Protein AF-A0A5C7V4C2-F1 (afdb_monomer)

Radius of gyration: 22.02 Å; Cα contacts (8 Å, |Δi|>4): 30; chains: 1; bounding box: 40×42×52 Å

Foldseek 3Di:
DDDDDDDDPCDPVLLLCLLVVNDDPVSNVVLVVVCVVDVVSVVVSVVSNVVVVVVCVVCVVVVVDDDDPCRPPVNVVVVVVVVVVVVVPDD

Nearest PDB structures (foldseek):
  3hug-assembly6_P  TM=7.656E-01  e=1.728E+00  Mycobacterium tuberculosis H37Rv
  2q1z-assembly1_B  TM=6.135E-01  e=2.499E+00  Cereibacter sphaeroides 2.4.1
  6f38-assembly1_f  TM=5.025E-01  e=9.089E+00  Homo sapiens

Mean predicted aligned error: 7.92 Å

Secondary structure (DSSP, 8-state):
-PPP---PPPPHHHHHHHHTT-S-HHHHHHHHHHHHH-HHHHHHHHHHHHHHHHHHHHHHHHHTSPPPGGGSHHHHHHHHHHHHHHHHT--

pLDDT: mean 89.57, std 13.89, range [36.62, 98.19]

Solvent-accessible surface area (backbone atoms only — not comparable to full-atom values): 5539 Å² total; per-residue (Å²): 132,86,75,84,82,71,92,66,78,90,46,72,66,54,48,53,31,53,72,66,67,70,49,56,77,67,61,44,50,53,51,49,60,47,34,78,74,30,68,68,54,39,52,50,44,52,51,54,47,51,53,53,50,51,52,51,62,74,45,42,69,67,72,72,50,79,80,54,70,78,72,35,66,69,49,44,48,55,50,55,52,50,56,51,51,56,60,72,68,59,131

Structure (mmCIF, N/CA/C/O backbone):
data_AF-A0A5C7V4C2-F1
#
_entry.id   AF-A0A5C7V4C2-F1
#
loop_
_atom_site.group_PDB
_atom_site.id
_atom_site.type_symbol
_atom_site.label_atom_id
_atom_site.label_alt_id
_atom_site.label_comp_id
_atom_site.label_asym_id
_atom_site.label_entity_id
_atom_site.label_seq_id
_atom_site.pdbx_PDB_ins_code
_atom_site.Cartn_x
_atom_site.Cartn_y
_atom_site.Cartn_z
_atom_site.occupancy
_atom_site.B_iso_or_equiv
_atom_site.auth_seq_id
_atom_site.auth_comp_id
_atom_site.auth_asym_id
_atom_site.auth_atom_id
_atom_site.pdbx_PDB_model_num
ATOM 1 N N . MET A 1 1 ? -5.670 19.317 -3.944 1.00 36.62 1 MET A N 1
ATOM 2 C CA . MET A 1 1 ? -4.833 19.834 -5.045 1.00 36.62 1 MET A CA 1
ATOM 3 C C . MET A 1 1 ? -3.519 19.077 -4.993 1.00 36.62 1 MET A C 1
ATOM 5 O O . MET A 1 1 ? -2.717 19.354 -4.110 1.00 36.62 1 MET A O 1
ATOM 9 N N . SER A 1 2 ? -3.368 18.037 -5.818 1.00 47.56 2 SER A N 1
ATOM 10 C CA . SER A 1 2 ? -2.114 17.280 -5.907 1.00 47.56 2 SER A CA 1
ATOM 11 C C . SER A 1 2 ? -1.027 18.209 -6.434 1.00 47.56 2 SER A C 1
ATOM 13 O O . SER A 1 2 ? -1.254 18.944 -7.396 1.00 47.56 2 SER A O 1
ATOM 15 N N . LYS A 1 3 ? 0.107 18.253 -5.735 1.00 49.53 3 LYS A N 1
ATOM 16 C CA . LYS A 1 3 ? 1.263 19.059 -6.133 1.00 49.53 3 LYS A CA 1
ATOM 17 C C . LYS A 1 3 ? 1.789 18.532 -7.479 1.00 49.53 3 LYS A C 1
ATOM 19 O O . LYS A 1 3 ? 1.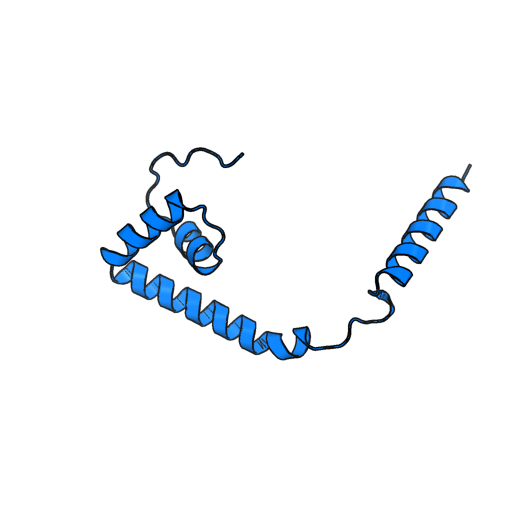807 17.315 -7.644 1.00 49.53 3 LYS A O 1
ATOM 24 N N . PRO A 1 4 ? 2.213 19.401 -8.413 1.00 45.53 4 PRO A N 1
ATOM 25 C CA . PRO A 1 4 ? 2.829 18.954 -9.657 1.00 45.53 4 PRO A CA 1
ATOM 26 C C . PRO A 1 4 ? 4.101 18.158 -9.335 1.00 45.53 4 PRO A C 1
ATOM 28 O O . PRO A 1 4 ? 4.986 18.666 -8.643 1.00 45.53 4 PRO A O 1
ATOM 31 N N . HIS A 1 5 ? 4.172 16.910 -9.800 1.00 52.41 5 HIS A N 1
ATOM 32 C CA . HIS A 1 5 ? 5.383 16.101 -9.733 1.00 52.41 5 HIS A CA 1
ATOM 33 C C . HIS A 1 5 ? 6.303 16.524 -10.890 1.00 52.41 5 HIS A C 1
ATOM 35 O O . HIS A 1 5 ? 6.147 16.090 -12.025 1.00 52.41 5 HIS A O 1
ATOM 41 N N . MET A 1 6 ? 7.222 17.453 -10.615 1.00 55.12 6 MET A N 1
ATOM 42 C CA . MET A 1 6 ? 8.412 17.669 -11.454 1.00 55.12 6 MET A CA 1
ATOM 43 C C . MET A 1 6 ? 9.253 16.371 -11.420 1.00 55.12 6 MET A C 1
ATOM 45 O O . MET A 1 6 ? 9.132 15.653 -10.430 1.00 55.12 6 MET A O 1
ATOM 49 N N . PRO A 1 7 ? 10.046 16.022 -12.454 1.00 61.06 7 PRO A N 1
ATOM 50 C CA . PRO A 1 7 ? 10.488 14.651 -12.713 1.00 61.06 7 PRO A CA 1
ATOM 51 C C . PRO A 1 7 ? 11.638 14.247 -11.786 1.00 61.06 7 PRO A C 1
ATOM 53 O O . PRO A 1 7 ? 12.787 14.109 -12.210 1.00 61.06 7 PRO A O 1
ATOM 56 N N . ASP A 1 8 ? 11.334 14.073 -10.508 1.00 74.62 8 ASP A N 1
ATOM 57 C CA . ASP A 1 8 ? 12.258 13.466 -9.573 1.00 74.62 8 ASP A CA 1
ATOM 58 C C . ASP A 1 8 ? 12.323 11.959 -9.875 1.00 74.62 8 ASP A C 1
ATOM 60 O O . ASP A 1 8 ? 11.297 11.334 -10.194 1.00 74.62 8 ASP A O 1
ATOM 64 N N . PRO A 1 9 ? 13.520 11.351 -9.797 1.00 87.25 9 PRO A N 1
ATOM 65 C CA . PRO A 1 9 ? 13.687 9.916 -9.984 1.00 87.25 9 PRO A CA 1
ATOM 66 C C . PRO A 1 9 ? 12.680 9.111 -9.157 1.00 87.25 9 PRO A C 1
ATOM 68 O O . PRO A 1 9 ? 12.331 9.503 -8.041 1.00 87.25 9 PRO A O 1
ATOM 71 N N . ILE A 1 10 ? 12.232 7.967 -9.686 1.00 93.50 10 ILE A N 1
ATOM 72 C CA . ILE A 1 10 ? 11.371 7.057 -8.923 1.00 93.50 10 ILE A CA 1
ATOM 73 C C . ILE A 1 10 ? 12.090 6.665 -7.631 1.00 93.50 10 ILE A C 1
ATOM 75 O O . ILE A 1 10 ? 13.191 6.114 -7.663 1.00 93.50 10 ILE A O 1
ATOM 79 N N . SER A 1 11 ? 11.456 6.964 -6.503 1.00 93.31 11 SER A N 1
ATOM 80 C CA . SER A 1 11 ? 11.993 6.727 -5.168 1.00 93.31 11 SER A CA 1
ATOM 81 C C . SER A 1 11 ? 11.421 5.452 -4.545 1.00 93.31 11 SER A C 1
ATOM 83 O O . SER A 1 11 ? 10.430 4.889 -5.011 1.00 93.31 11 SER A O 1
ATOM 85 N N . GLU A 1 12 ? 12.005 5.010 -3.432 1.00 92.88 12 GLU A N 1
ATOM 86 C CA . GLU A 1 12 ? 11.449 3.916 -2.626 1.00 92.88 12 GLU A CA 1
ATOM 87 C C . GLU A 1 12 ? 10.037 4.242 -2.108 1.00 92.88 12 GLU A C 1
ATOM 89 O O . GLU A 1 12 ? 9.155 3.381 -2.115 1.00 92.88 12 GLU A O 1
ATOM 94 N N . GLN A 1 13 ? 9.780 5.507 -1.754 1.00 95.19 13 GLN A N 1
ATOM 95 C CA . GLN A 1 13 ? 8.455 5.972 -1.339 1.00 95.19 13 GLN A CA 1
ATOM 96 C C . GLN A 1 13 ? 7.408 5.767 -2.444 1.00 95.19 13 GLN A C 1
ATOM 98 O O . GLN A 1 13 ? 6.273 5.391 -2.148 1.00 95.19 13 GLN A O 1
ATOM 103 N N . ASP A 1 14 ? 7.779 5.973 -3.710 1.00 96.19 14 ASP A N 1
ATOM 104 C CA . ASP A 1 14 ? 6.877 5.751 -4.841 1.00 96.19 14 ASP A CA 1
ATOM 105 C C . ASP A 1 14 ? 6.523 4.267 -5.006 1.00 96.19 14 ASP A C 1
ATOM 107 O O . ASP A 1 14 ? 5.378 3.946 -5.317 1.00 96.19 14 ASP A O 1
ATOM 111 N N . LEU A 1 15 ? 7.464 3.350 -4.746 1.00 96.81 15 LEU A N 1
ATOM 112 C CA . LEU A 1 15 ? 7.200 1.905 -4.792 1.00 96.81 15 LEU A CA 1
ATOM 113 C C . LEU A 1 15 ? 6.214 1.479 -3.695 1.00 96.81 15 LEU A C 1
ATOM 115 O O . LEU A 1 15 ? 5.271 0.734 -3.970 1.00 96.81 15 LEU A O 1
ATOM 119 N N . HIS A 1 16 ? 6.382 1.993 -2.473 1.00 97.50 16 HIS A N 1
ATOM 120 C CA . HIS A 1 16 ? 5.420 1.775 -1.389 1.00 97.50 16 HIS A CA 1
ATOM 121 C C . HIS A 1 16 ? 4.043 2.347 -1.736 1.00 97.50 16 HIS A C 1
ATOM 123 O O . HIS A 1 16 ? 3.045 1.631 -1.675 1.00 97.50 16 HIS A O 1
ATOM 129 N N . ALA A 1 17 ? 3.983 3.604 -2.185 1.00 96.81 17 ALA A N 1
ATOM 130 C CA . ALA A 1 17 ? 2.732 4.250 -2.569 1.00 96.81 17 ALA A CA 1
ATOM 131 C C . ALA A 1 17 ? 2.035 3.534 -3.741 1.00 96.81 17 ALA A C 1
ATOM 133 O O . ALA A 1 17 ? 0.803 3.495 -3.796 1.00 96.81 17 ALA A O 1
ATOM 134 N N . PHE A 1 18 ? 2.799 2.937 -4.661 1.00 97.12 18 PHE A N 1
ATOM 135 C CA . PHE A 1 18 ? 2.267 2.110 -5.739 1.00 97.12 18 PHE A CA 1
ATOM 136 C C . PHE A 1 18 ? 1.582 0.851 -5.196 1.00 97.12 18 PHE A C 1
ATOM 138 O O . PHE A 1 18 ? 0.420 0.601 -5.525 1.00 97.12 18 PHE A O 1
ATOM 145 N N . VAL A 1 19 ? 2.261 0.094 -4.325 1.00 97.31 19 VAL A N 1
ATOM 146 C CA . VAL A 1 19 ? 1.689 -1.089 -3.651 1.00 97.31 19 VAL A CA 1
ATOM 147 C C . VAL A 1 19 ? 0.469 -0.709 -2.806 1.00 97.31 19 VAL A C 1
ATOM 149 O O . VAL A 1 19 ? -0.513 -1.457 -2.743 1.00 97.31 19 VAL A O 1
ATOM 152 N N . ASP A 1 20 ? 0.496 0.484 -2.212 1.00 95.75 20 ASP A N 1
ATOM 153 C CA . ASP A 1 20 ? -0.582 1.005 -1.384 1.00 95.75 20 ASP A CA 1
ATOM 154 C C . ASP A 1 20 ? -1.757 1.617 -2.145 1.00 95.75 20 ASP A C 1
ATOM 156 O O . ASP A 1 20 ? -2.771 1.940 -1.527 1.00 95.75 20 ASP A O 1
ATOM 160 N N . GLN A 1 21 ? -1.675 1.688 -3.478 1.00 95.44 21 GLN A N 1
ATOM 161 C CA . GLN A 1 21 ? -2.666 2.337 -4.346 1.00 95.44 21 GLN A CA 1
ATOM 162 C C . GLN A 1 21 ? -2.878 3.826 -4.011 1.00 95.44 21 GLN A C 1
ATOM 164 O O . GLN A 1 21 ? -3.935 4.391 -4.285 1.00 95.44 21 GLN A O 1
ATOM 169 N N . ALA A 1 22 ? -1.853 4.468 -3.451 1.00 96.38 22 ALA A N 1
ATOM 170 C CA . ALA A 1 22 ? -1.870 5.853 -2.990 1.00 96.38 22 ALA A CA 1
ATOM 171 C C . ALA A 1 22 ? -1.328 6.856 -4.028 1.00 96.38 22 ALA A C 1
ATOM 173 O O . ALA A 1 22 ? -1.273 8.054 -3.761 1.00 96.38 22 ALA A O 1
ATOM 174 N N . LEU A 1 23 ? -0.929 6.380 -5.211 1.00 96.00 23 LEU A N 1
ATOM 175 C CA . LEU A 1 23 ? -0.498 7.228 -6.324 1.00 96.00 23 LEU A CA 1
ATOM 176 C C . LEU A 1 23 ? -1.681 7.681 -7.179 1.00 96.00 23 LEU A C 1
ATOM 178 O O . 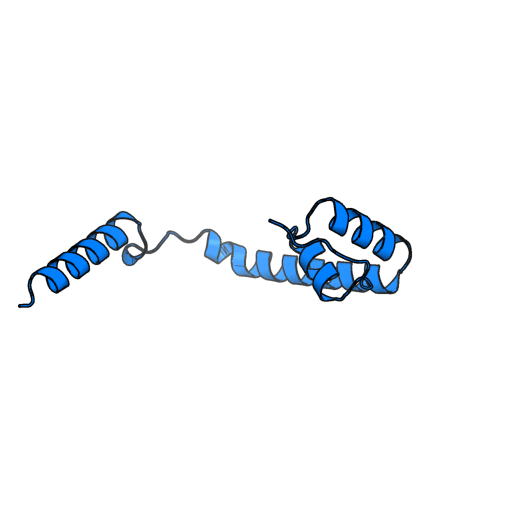LEU A 1 23 ? -2.600 6.897 -7.453 1.00 96.00 23 LEU A O 1
ATOM 182 N N . ASP A 1 24 ? -1.604 8.912 -7.682 1.00 95.50 24 ASP A N 1
ATOM 183 C CA . ASP A 1 24 ? -2.455 9.357 -8.782 1.00 95.50 24 ASP A CA 1
ATOM 184 C C . ASP A 1 24 ? -2.155 8.585 -10.082 1.00 95.50 24 ASP A C 1
ATOM 186 O O . ASP A 1 24 ? -1.231 7.772 -10.174 1.00 95.50 24 ASP A O 1
ATOM 190 N N . ALA A 1 25 ? -3.004 8.781 -11.090 1.00 95.19 25 ALA A N 1
ATOM 191 C CA . ALA A 1 25 ? -2.932 8.010 -12.326 1.00 95.19 25 ALA A CA 1
ATOM 192 C C . ALA A 1 25 ? -1.664 8.292 -13.148 1.00 95.19 25 ALA A C 1
ATOM 194 O O . ALA A 1 25 ? -1.196 7.390 -13.843 1.00 95.19 25 ALA A O 1
ATOM 195 N N . GLU A 1 26 ? -1.130 9.512 -13.091 1.00 94.12 26 GLU A N 1
ATOM 196 C CA . GLU A 1 26 ? 0.063 9.912 -13.839 1.00 94.12 26 GLU A CA 1
ATOM 197 C C . GLU A 1 26 ? 1.303 9.276 -13.214 1.00 94.12 26 GLU A C 1
ATOM 199 O O . GLU A 1 26 ? 1.972 8.468 -13.863 1.00 94.12 26 GLU A O 1
ATOM 204 N N . ARG A 1 27 ? 1.516 9.493 -11.911 1.00 94.06 27 ARG A N 1
ATOM 205 C CA . ARG A 1 27 ? 2.664 8.941 -11.187 1.00 94.06 27 ARG A CA 1
ATOM 206 C C . ARG A 1 27 ? 2.668 7.416 -11.191 1.00 94.06 27 ARG A C 1
ATOM 208 O O . ARG A 1 27 ? 3.716 6.789 -11.316 1.00 94.06 27 ARG A O 1
ATOM 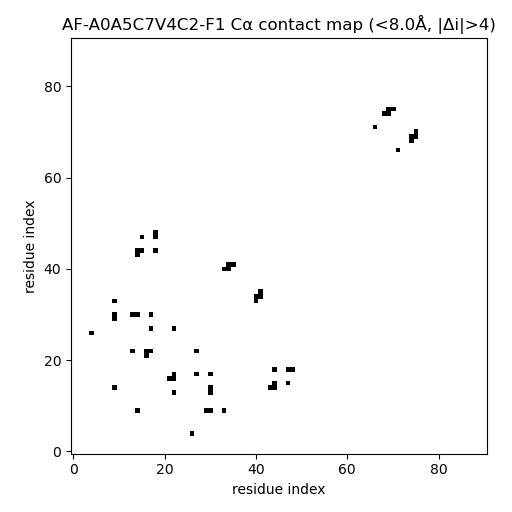215 N N . ARG A 1 28 ? 1.492 6.785 -11.131 1.00 96.88 28 ARG A N 1
ATOM 216 C CA . ARG A 1 28 ? 1.373 5.323 -11.244 1.00 96.88 28 ARG A CA 1
ATOM 217 C C . ARG A 1 28 ? 1.894 4.792 -12.581 1.00 96.88 28 ARG A C 1
ATOM 219 O O . ARG A 1 28 ? 2.520 3.735 -12.596 1.00 96.88 28 ARG A O 1
ATOM 226 N N . ARG A 1 29 ? 1.646 5.494 -13.695 1.00 96.19 29 ARG A N 1
ATOM 227 C CA . ARG A 1 29 ? 2.160 5.093 -15.019 1.00 96.19 29 ARG A CA 1
ATOM 228 C C . ARG A 1 29 ? 3.676 5.226 -15.089 1.00 96.19 29 ARG A C 1
ATOM 230 O O . ARG A 1 29 ? 4.323 4.350 -15.654 1.00 96.19 29 ARG A O 1
ATOM 237 N N . GLU A 1 30 ? 4.231 6.279 -14.500 1.00 95.50 30 GLU A N 1
ATOM 238 C CA . GLU A 1 30 ? 5.682 6.480 -14.429 1.00 95.50 30 GLU A CA 1
ATOM 239 C C . GLU A 1 30 ? 6.365 5.369 -13.629 1.00 95.50 30 GLU A C 1
ATOM 241 O O . GLU A 1 30 ? 7.327 4.769 -14.107 1.00 95.50 30 GLU A O 1
ATOM 246 N N . VAL A 1 31 ? 5.826 5.037 -12.450 1.00 96.62 31 VAL A N 1
ATOM 247 C CA . VAL A 1 31 ? 6.339 3.938 -11.621 1.00 96.62 31 VAL A CA 1
ATOM 248 C C . VAL A 1 31 ? 6.235 2.603 -12.353 1.00 96.62 31 VAL A C 1
ATOM 250 O O . VAL A 1 31 ? 7.199 1.843 -12.345 1.00 96.62 31 VAL A O 1
ATOM 253 N N . GLN A 1 32 ? 5.119 2.328 -13.036 1.00 96.88 32 GLN A N 1
ATOM 254 C CA . GLN A 1 32 ? 4.980 1.107 -13.835 1.00 96.88 32 GLN A CA 1
ATOM 255 C C . GLN A 1 32 ? 6.053 1.032 -14.931 1.00 96.88 32 GLN A C 1
ATOM 257 O O . GLN A 1 32 ? 6.782 0.048 -15.009 1.00 96.88 32 GLN A O 1
ATOM 262 N N . ALA A 1 33 ? 6.211 2.097 -15.723 1.00 96.25 33 ALA A N 1
ATOM 263 C CA . ALA A 1 33 ? 7.205 2.144 -16.794 1.00 96.25 33 ALA A CA 1
ATOM 264 C C . ALA A 1 33 ? 8.647 2.019 -16.271 1.00 96.25 33 ALA A C 1
ATOM 266 O O . ALA A 1 33 ? 9.514 1.464 -16.951 1.00 96.25 33 ALA A O 1
ATOM 267 N N . TYR A 1 34 ? 8.914 2.536 -15.070 1.00 95.50 34 TYR A N 1
ATOM 268 C CA . TYR A 1 34 ? 10.189 2.361 -14.388 1.00 95.50 34 TYR A CA 1
ATOM 269 C C . TYR A 1 34 ? 10.405 0.905 -13.973 1.00 95.50 34 TYR A C 1
ATOM 271 O O . TYR A 1 34 ? 11.422 0.323 -14.342 1.00 95.50 34 TYR A O 1
ATOM 279 N N . VAL A 1 35 ? 9.446 0.293 -13.278 1.00 97.06 35 VAL A N 1
ATOM 280 C CA . VAL A 1 35 ? 9.533 -1.100 -12.815 1.00 97.06 35 VAL A CA 1
ATOM 281 C C . VAL A 1 35 ? 9.707 -2.074 -13.986 1.00 97.06 35 VAL A C 1
ATOM 283 O O . VAL A 1 35 ? 10.544 -2.971 -13.904 1.00 97.06 35 VAL A O 1
ATOM 286 N N . ASP A 1 36 ? 9.021 -1.844 -15.108 1.00 96.94 36 ASP A N 1
ATOM 287 C CA . ASP A 1 36 ? 9.130 -2.672 -16.319 1.00 96.94 36 ASP A CA 1
ATOM 288 C C . ASP A 1 36 ? 10.552 -2.691 -16.910 1.00 96.94 36 ASP A C 1
ATOM 290 O O . ASP A 1 36 ? 10.948 -3.648 -17.576 1.00 96.94 36 ASP A O 1
ATOM 294 N N . ARG A 1 37 ? 11.335 -1.631 -16.675 1.00 96.38 37 ARG A N 1
ATOM 295 C CA . ARG A 1 37 ? 12.706 -1.472 -17.192 1.00 96.38 37 ARG A CA 1
ATOM 296 C C . ARG A 1 37 ? 13.786 -1.780 -16.153 1.00 96.38 37 ARG A C 1
ATOM 298 O O . ARG A 1 37 ? 14.959 -1.829 -16.514 1.00 96.38 37 ARG A O 1
ATOM 305 N N . HIS A 1 38 ? 13.413 -1.982 -14.889 1.00 96.38 38 HIS A N 1
ATOM 306 C CA . HIS A 1 38 ? 14.345 -2.141 -13.771 1.00 96.38 38 HIS A CA 1
ATOM 307 C C . HIS A 1 38 ? 13.999 -3.404 -12.965 1.00 96.38 38 HIS A C 1
ATOM 309 O O . HIS A 1 38 ? 13.219 -3.337 -12.013 1.00 96.38 38 HIS A O 1
ATOM 315 N N . PRO A 1 39 ? 14.606 -4.564 -13.293 1.00 96.69 39 PRO A N 1
ATOM 316 C CA . PRO A 1 39 ? 14.318 -5.837 -12.625 1.00 96.69 39 PRO A CA 1
ATOM 317 C C . PRO A 1 39 ? 14.536 -5.809 -11.108 1.00 96.69 39 PRO A C 1
ATOM 319 O O . PRO A 1 39 ? 13.825 -6.467 -10.354 1.00 96.69 39 PRO A O 1
ATOM 322 N N . GLU A 1 40 ? 15.507 -5.026 -10.647 1.00 96.31 40 GLU A N 1
ATOM 323 C CA . GLU A 1 40 ? 15.783 -4.844 -9.223 1.00 96.31 40 GLU A CA 1
ATOM 324 C C . GLU A 1 40 ? 14.663 -4.062 -8.512 1.00 96.31 40 GLU A C 1
ATOM 326 O O . GLU A 1 40 ? 14.237 -4.448 -7.420 1.00 96.31 40 GLU A O 1
ATOM 331 N N . ALA A 1 41 ? 14.083 -3.051 -9.165 1.00 96.00 41 ALA A N 1
ATOM 332 C CA . ALA A 1 41 ? 12.913 -2.350 -8.652 1.00 96.00 41 ALA A CA 1
ATOM 333 C C . ALA A 1 41 ? 11.671 -3.253 -8.658 1.00 96.00 41 ALA A C 1
ATOM 335 O O . ALA A 1 41 ? 10.888 -3.216 -7.710 1.00 96.00 41 ALA A O 1
ATOM 336 N N . ALA A 1 42 ? 11.515 -4.108 -9.674 1.00 97.31 42 ALA A N 1
ATOM 337 C CA . ALA A 1 42 ? 10.456 -5.116 -9.715 1.00 97.31 42 ALA A CA 1
ATOM 338 C C . ALA A 1 42 ? 10.575 -6.127 -8.562 1.00 97.31 42 ALA A C 1
ATOM 340 O O . ALA A 1 42 ? 9.576 -6.447 -7.915 1.00 97.31 42 ALA A O 1
ATOM 341 N N . ALA A 1 43 ? 11.795 -6.579 -8.254 1.00 97.38 43 ALA A N 1
ATOM 342 C CA . ALA A 1 43 ? 12.054 -7.458 -7.117 1.00 97.38 43 ALA A CA 1
ATOM 343 C C . ALA A 1 43 ? 11.691 -6.783 -5.784 1.00 97.38 43 ALA A C 1
ATOM 345 O O . ALA A 1 43 ? 10.997 -7.388 -4.964 1.00 97.38 43 ALA A O 1
ATOM 346 N N . ARG A 1 44 ? 12.073 -5.511 -5.595 1.00 96.38 44 ARG A N 1
ATOM 347 C CA . ARG A 1 44 ? 11.647 -4.727 -4.425 1.00 96.38 44 ARG A CA 1
ATOM 348 C C . ARG A 1 44 ? 10.130 -4.599 -4.336 1.00 96.38 44 ARG A C 1
ATOM 350 O O . ARG A 1 44 ? 9.560 -4.835 -3.274 1.00 96.38 44 ARG A O 1
ATOM 357 N N . LEU A 1 45 ? 9.463 -4.269 -5.441 1.00 97.50 45 LEU A N 1
ATOM 358 C CA . LEU A 1 45 ? 8.007 -4.132 -5.476 1.00 97.50 45 LEU A CA 1
ATOM 359 C C . LEU A 1 45 ? 7.313 -5.433 -5.043 1.00 97.50 45 LEU A C 1
ATOM 361 O O . LEU A 1 45 ? 6.383 -5.403 -4.238 1.00 97.50 45 LEU A O 1
ATOM 365 N N . ALA A 1 46 ? 7.804 -6.580 -5.522 1.00 97.62 46 ALA A N 1
ATOM 366 C CA . ALA A 1 46 ? 7.299 -7.894 -5.134 1.00 97.62 46 ALA A CA 1
ATOM 367 C C . ALA A 1 46 ? 7.513 -8.187 -3.637 1.00 97.62 46 ALA A C 1
ATOM 369 O O . ALA A 1 46 ? 6.613 -8.717 -2.979 1.00 97.62 46 ALA A O 1
ATOM 370 N N . GLN A 1 47 ? 8.667 -7.809 -3.075 1.00 98.00 47 GLN A N 1
ATOM 371 C CA . GLN A 1 47 ? 8.938 -7.941 -1.638 1.00 98.00 47 GLN A CA 1
ATOM 372 C C . GLN A 1 47 ? 7.973 -7.095 -0.798 1.00 98.00 47 GLN A C 1
ATOM 374 O O . GLN A 1 47 ? 7.368 -7.618 0.139 1.00 98.00 47 GLN A O 1
ATOM 379 N N . ILE A 1 48 ? 7.770 -5.826 -1.162 1.00 97.56 48 ILE A N 1
ATOM 380 C CA . ILE A 1 48 ? 6.845 -4.918 -0.466 1.00 97.56 48 ILE A CA 1
ATOM 381 C C . ILE A 1 48 ? 5.405 -5.450 -0.551 1.00 97.56 48 ILE A C 1
ATOM 383 O O . ILE A 1 48 ? 4.693 -5.498 0.454 1.00 97.56 48 ILE A O 1
ATOM 387 N N . ALA A 1 49 ? 4.975 -5.918 -1.728 1.00 97.69 49 ALA A N 1
ATOM 388 C CA . ALA A 1 49 ? 3.650 -6.510 -1.913 1.00 97.69 49 ALA A CA 1
ATOM 389 C C . ALA A 1 49 ? 3.445 -7.767 -1.048 1.00 97.69 49 ALA A C 1
ATOM 391 O O . ALA A 1 49 ? 2.389 -7.927 -0.431 1.00 97.69 49 ALA A O 1
ATOM 392 N N . SER A 1 50 ? 4.464 -8.627 -0.949 1.00 98.19 50 SER A N 1
ATOM 393 C CA . SER A 1 50 ? 4.445 -9.811 -0.083 1.00 98.19 50 SER A CA 1
ATOM 394 C C . SER A 1 50 ? 4.317 -9.436 1.397 1.00 98.19 50 SER A C 1
ATOM 396 O O . SER A 1 50 ? 3.459 -9.971 2.101 1.00 98.19 50 SER A O 1
ATOM 398 N N . GLN A 1 51 ? 5.092 -8.452 1.865 1.00 97.38 51 GLN A N 1
ATOM 399 C CA . GLN A 1 51 ? 5.008 -7.950 3.241 1.00 97.38 51 GLN A CA 1
ATOM 400 C C . GLN A 1 51 ? 3.623 -7.373 3.556 1.00 97.38 51 GLN A C 1
ATOM 402 O O . GLN A 1 51 ? 3.031 -7.710 4.584 1.00 97.38 51 GLN A O 1
ATOM 407 N N . ARG A 1 52 ? 3.058 -6.565 2.647 1.00 96.31 52 ARG A N 1
ATOM 408 C CA . ARG A 1 52 ? 1.685 -6.051 2.770 1.00 96.31 52 ARG A CA 1
ATOM 409 C C . ARG A 1 52 ? 0.678 -7.192 2.896 1.00 96.31 52 ARG A C 1
ATOM 411 O O .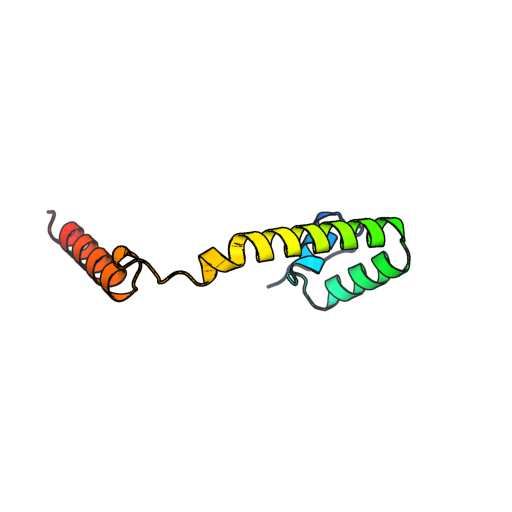 ARG A 1 52 ? -0.189 -7.141 3.767 1.00 96.31 52 ARG A O 1
ATOM 418 N N . GLN A 1 53 ? 0.783 -8.223 2.059 1.00 97.38 53 GLN A N 1
ATOM 419 C CA . GLN A 1 53 ? -0.131 -9.364 2.113 1.00 97.38 53 GLN A CA 1
ATOM 420 C C . GLN A 1 53 ? 0.019 -10.164 3.414 1.00 97.38 53 GLN A C 1
ATOM 422 O O . GLN A 1 53 ? -0.991 -10.562 3.999 1.00 97.38 53 GLN A O 1
ATOM 427 N N . ALA A 1 54 ? 1.247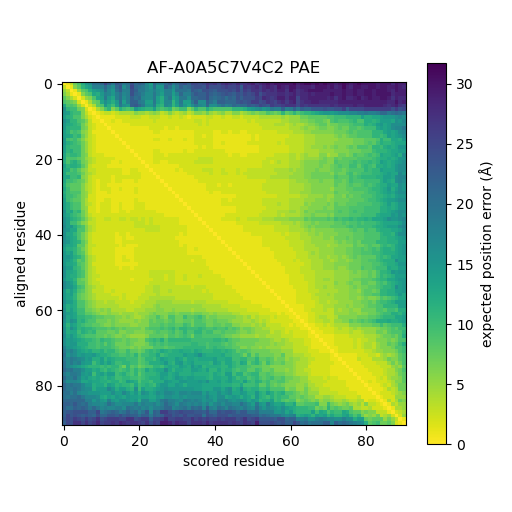 -10.367 3.895 1.00 97.62 54 ALA A N 1
ATOM 428 C CA . ALA A 1 54 ? 1.511 -11.044 5.161 1.00 97.62 54 ALA A CA 1
ATOM 429 C C . ALA A 1 54 ? 0.865 -10.300 6.340 1.00 97.62 54 ALA A C 1
ATOM 431 O O . ALA A 1 54 ? 0.145 -10.911 7.128 1.00 97.62 54 ALA A O 1
ATOM 432 N N . LEU A 1 55 ? 1.030 -8.974 6.406 1.00 95.94 55 LEU A N 1
ATOM 433 C CA . LEU A 1 55 ? 0.403 -8.137 7.433 1.00 95.94 55 LEU A CA 1
ATOM 434 C C . LEU A 1 55 ? -1.126 -8.180 7.357 1.00 95.94 55 LEU A C 1
ATOM 436 O O . LEU A 1 55 ? -1.782 -8.376 8.379 1.00 95.94 55 LEU A O 1
ATOM 440 N N . ARG A 1 56 ? -1.707 -8.051 6.154 1.00 94.69 56 ARG A N 1
ATOM 441 C CA . ARG A 1 56 ? -3.167 -8.150 5.984 1.00 94.69 56 ARG A CA 1
ATOM 442 C C . ARG A 1 56 ? -3.698 -9.503 6.432 1.00 94.69 56 ARG A C 1
ATOM 444 O O . ARG A 1 56 ? -4.735 -9.548 7.074 1.00 94.69 56 ARG A O 1
ATOM 451 N N . SER A 1 57 ? -2.990 -10.583 6.115 1.00 96.75 57 SER A N 1
ATOM 452 C CA . SER A 1 57 ? -3.412 -11.937 6.483 1.00 96.75 57 SER A CA 1
ATOM 453 C C . SER A 1 57 ? -3.320 -12.159 7.994 1.00 96.75 57 SER A C 1
ATOM 455 O O . SER A 1 57 ? -4.246 -12.699 8.587 1.00 96.75 57 SER A O 1
ATOM 457 N N . ALA A 1 58 ? -2.241 -11.692 8.631 1.00 97.06 58 ALA A N 1
ATOM 458 C CA . ALA A 1 58 ? -2.051 -11.808 10.076 1.00 97.06 58 ALA A CA 1
ATOM 459 C C . ALA A 1 58 ? -3.090 -11.011 10.884 1.00 97.06 58 ALA A C 1
ATOM 461 O O . ALA A 1 58 ? -3.479 -11.436 11.968 1.00 97.06 58 ALA A O 1
ATOM 462 N N . LEU A 1 59 ? -3.542 -9.866 10.360 1.00 96.31 59 LEU A N 1
ATOM 463 C CA . LEU A 1 59 ? -4.502 -8.983 11.030 1.00 96.31 59 LEU A CA 1
ATOM 464 C C . LEU A 1 59 ? -5.957 -9.190 10.583 1.00 96.31 59 LEU A C 1
ATOM 466 O O . LEU A 1 59 ? -6.853 -8.610 11.193 1.00 96.31 59 LEU A O 1
ATOM 470 N N . ALA A 1 60 ? -6.215 -10.007 9.556 1.00 96.00 60 ALA A N 1
ATOM 471 C CA . ALA A 1 60 ? -7.568 -10.275 9.066 1.00 96.00 60 ALA A CA 1
ATOM 472 C C . ALA A 1 60 ? -8.524 -10.782 10.165 1.00 96.00 60 ALA A C 1
ATOM 474 O O . ALA A 1 60 ? -9.611 -10.220 10.264 1.00 96.00 60 ALA A O 1
ATOM 475 N N .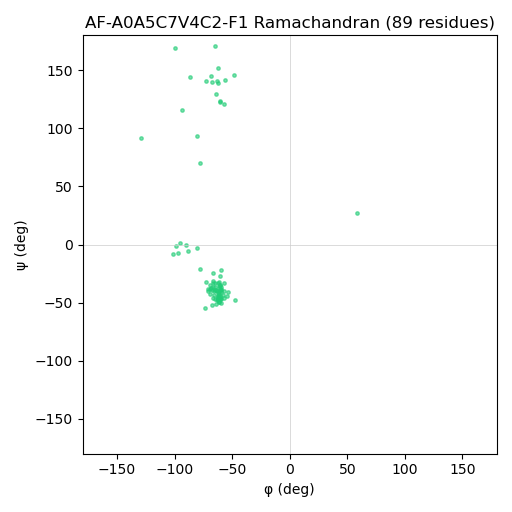 PRO A 1 61 ? -8.135 -11.720 11.057 1.00 95.31 61 PRO A N 1
ATOM 476 C CA . PRO A 1 61 ? -9.034 -12.184 12.116 1.00 95.31 61 PRO A CA 1
ATOM 477 C C . PRO A 1 61 ? -9.486 -11.069 13.065 1.00 95.31 61 PRO A C 1
ATOM 479 O O . PRO A 1 61 ? -10.627 -11.072 13.506 1.00 95.31 61 PRO A O 1
ATOM 482 N N . ILE A 1 62 ? -8.612 -10.093 13.340 1.00 93.44 62 ILE A N 1
ATOM 483 C CA . ILE A 1 62 ? -8.926 -8.945 14.205 1.00 93.44 62 ILE A CA 1
ATOM 484 C C . ILE A 1 62 ? -9.934 -8.017 13.518 1.00 93.44 62 ILE A C 1
ATOM 486 O O . ILE A 1 62 ? -10.784 -7.425 14.176 1.00 93.44 62 ILE A O 1
ATOM 490 N N . ALA A 1 63 ? -9.859 -7.879 12.191 1.00 90.50 63 ALA A N 1
ATOM 491 C CA . ALA A 1 63 ? -10.806 -7.065 11.431 1.00 90.50 63 ALA A CA 1
ATOM 492 C C . ALA A 1 63 ? -12.234 -7.642 11.447 1.00 90.50 63 ALA A C 1
ATOM 494 O O . ALA A 1 63 ? -13.188 -6.878 11.300 1.00 90.50 63 ALA A O 1
ATOM 495 N N . ASP A 1 64 ? -12.369 -8.954 11.653 1.00 91.94 64 ASP A N 1
ATOM 496 C CA . ASP A 1 64 ? -13.653 -9.658 11.740 1.00 91.94 64 ASP A CA 1
ATOM 497 C C . ASP A 1 64 ? -14.234 -9.684 13.170 1.00 91.94 64 ASP A C 1
ATOM 499 O O . ASP A 1 64 ? -15.366 -10.132 13.377 1.00 91.94 64 ASP A O 1
ATOM 503 N N . GLU A 1 65 ? -13.497 -9.197 14.175 1.00 94.06 65 GLU A N 1
ATOM 504 C CA . GLU A 1 65 ? -13.995 -9.105 15.548 1.00 94.06 65 GLU A CA 1
ATOM 505 C C . GLU A 1 65 ? -15.122 -8.061 15.679 1.00 94.06 65 GLU A C 1
ATOM 507 O O . GLU A 1 65 ? -15.096 -7.001 15.042 1.00 94.06 65 GLU A O 1
ATOM 512 N N . PRO A 1 66 ? -16.127 -8.305 16.542 1.00 93.44 66 PRO A N 1
ATOM 513 C CA . PRO A 1 66 ? -17.178 -7.328 16.784 1.00 93.44 66 PRO A CA 1
ATOM 514 C C . PRO A 1 66 ? -16.603 -6.044 17.388 1.00 93.44 66 PRO A C 1
ATOM 516 O O . PRO A 1 66 ? -15.788 -6.073 18.311 1.00 93.44 66 PRO A O 1
ATOM 519 N N . ILE A 1 67 ? -17.102 -4.896 16.922 1.00 92.31 67 ILE A N 1
ATOM 520 C CA . ILE A 1 67 ? -16.697 -3.595 17.461 1.00 92.31 67 ILE A CA 1
ATOM 521 C C . ILE A 1 67 ? -17.060 -3.535 18.959 1.00 92.31 67 ILE A C 1
ATOM 523 O O . ILE A 1 67 ? -18.241 -3.667 19.301 1.00 92.31 67 ILE A O 1
ATOM 527 N N . PRO A 1 68 ? -16.090 -3.281 19.861 1.00 93.12 68 PRO A N 1
ATOM 528 C CA . PRO A 1 68 ? -16.356 -3.162 21.290 1.00 93.12 68 PRO A CA 1
ATOM 529 C C . PRO A 1 68 ? -17.413 -2.097 21.594 1.00 93.12 68 PRO A C 1
ATOM 531 O O . PRO A 1 68 ? -17.376 -1.016 21.009 1.00 93.12 68 PRO A O 1
ATOM 534 N N . GLU A 1 69 ? -18.291 -2.347 22.573 1.00 92.88 69 GLU A N 1
ATOM 535 C CA . GLU A 1 69 ? -19.411 -1.451 22.916 1.00 92.88 69 GLU A CA 1
ATOM 536 C C . GLU A 1 69 ? -18.991 0.017 23.049 1.00 92.88 69 GLU A C 1
ATOM 538 O O . GLU A 1 69 ? -19.580 0.889 22.418 1.00 92.88 69 GLU A O 1
ATOM 543 N N . ARG A 1 70 ? -17.909 0.302 23.783 1.00 92.25 70 ARG A N 1
ATOM 544 C CA . ARG A 1 70 ? -17.399 1.672 23.992 1.00 92.25 70 ARG A CA 1
ATOM 545 C C . ARG A 1 70 ? -17.011 2.416 22.703 1.00 92.25 70 ARG A C 1
ATOM 547 O O . ARG A 1 70 ? -16.913 3.638 22.717 1.00 92.25 70 ARG A O 1
ATOM 554 N N . LEU A 1 71 ? -16.725 1.681 21.625 1.00 92.75 71 LEU A N 1
ATOM 555 C CA . LEU A 1 71 ? -16.326 2.212 20.319 1.00 92.75 71 LEU A CA 1
ATOM 556 C C . LEU A 1 71 ? -17.496 2.261 19.331 1.00 92.75 71 LEU A C 1
ATOM 558 O O . LEU A 1 71 ? -17.329 2.728 18.205 1.00 92.75 71 LEU A O 1
ATOM 562 N N . ARG A 1 72 ? -18.690 1.808 19.7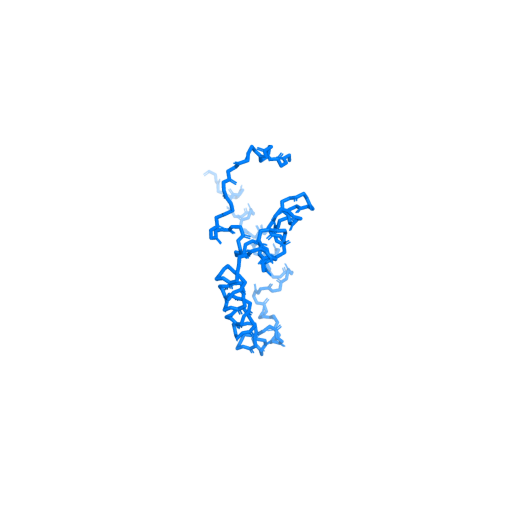28 1.00 94.69 72 ARG A N 1
ATOM 563 C CA . ARG A 1 72 ? -19.886 1.986 18.908 1.00 94.69 72 ARG A CA 1
ATOM 564 C C . ARG A 1 72 ? -20.246 3.469 18.840 1.00 94.69 72 ARG A C 1
ATOM 566 O O . ARG A 1 72 ? -20.187 4.187 19.838 1.00 94.69 72 ARG A O 1
ATOM 573 N N . LEU A 1 73 ? -20.664 3.915 17.655 1.00 93.75 73 LEU A N 1
ATOM 574 C CA . LEU A 1 73 ? -20.896 5.333 17.354 1.00 93.75 73 LEU A CA 1
ATOM 575 C C . LEU A 1 73 ? -21.844 6.022 18.345 1.00 93.75 73 LEU A C 1
ATOM 577 O O . LEU A 1 73 ? -21.571 7.141 18.762 1.00 93.75 73 LEU A O 1
ATOM 581 N N . HIS A 1 74 ? -22.918 5.351 18.769 1.00 94.12 74 HIS A N 1
ATOM 582 C CA . HIS A 1 74 ? -23.872 5.915 19.728 1.00 94.12 74 HIS A CA 1
ATOM 583 C C . HIS A 1 74 ? -23.241 6.175 21.106 1.00 94.12 74 HIS A C 1
ATOM 585 O O . HIS A 1 74 ? -23.499 7.216 21.706 1.00 94.12 74 HIS A O 1
ATOM 591 N N . HIS A 1 75 ? -22.373 5.282 21.593 1.00 92.50 75 HIS A N 1
ATOM 592 C CA . HIS A 1 75 ? -21.661 5.481 22.857 1.00 92.50 75 HIS A CA 1
ATOM 593 C C . HIS A 1 75 ? -20.604 6.581 22.746 1.00 92.50 75 HIS A C 1
ATOM 595 O O . HIS A 1 75 ? -20.456 7.385 23.667 1.00 92.50 75 HIS A O 1
ATOM 601 N N . ILE A 1 76 ? -19.904 6.664 21.608 1.00 94.75 76 ILE A N 1
ATOM 602 C CA . ILE A 1 76 ? -18.973 7.766 21.337 1.00 94.75 76 ILE A CA 1
ATOM 603 C C . ILE A 1 76 ? -19.725 9.101 21.350 1.00 94.75 76 ILE A C 1
ATOM 605 O O . ILE A 1 76 ? -19.281 10.038 22.010 1.00 94.75 76 ILE A O 1
ATOM 609 N N . GLN A 1 77 ? -20.872 9.173 20.672 1.00 94.50 77 GLN A N 1
ATOM 610 C CA . GLN A 1 77 ? -21.684 10.383 20.589 1.00 94.50 77 GLN A CA 1
ATOM 611 C C . GLN A 1 77 ? -22.171 10.831 21.972 1.00 94.50 77 GLN A C 1
ATOM 613 O O . GLN A 1 77 ? -21.926 11.969 22.365 1.00 94.50 77 GLN A O 1
ATOM 618 N N . ALA A 1 78 ? -22.751 9.915 22.752 1.00 92.50 78 ALA A N 1
ATOM 619 C CA . ALA A 1 78 ? -23.214 10.206 24.107 1.00 92.50 78 ALA A CA 1
ATOM 620 C C . ALA A 1 78 ? -22.090 10.745 25.009 1.00 92.50 78 ALA A C 1
ATOM 622 O O . ALA A 1 78 ? -22.297 11.692 25.768 1.00 92.50 78 ALA A O 1
ATOM 623 N N . ARG A 1 79 ? -20.878 10.181 24.898 1.00 91.69 79 ARG A N 1
ATOM 624 C CA . ARG A 1 79 ? -19.708 10.664 25.642 1.00 91.69 79 ARG A CA 1
ATOM 625 C C . ARG A 1 79 ? -19.303 12.078 25.219 1.00 91.69 79 ARG A C 1
ATOM 627 O O . ARG A 1 79 ? -19.075 12.917 26.085 1.00 91.69 79 ARG A O 1
ATOM 634 N N . LEU A 1 80 ? -19.231 12.352 23.915 1.00 92.88 80 LEU A N 1
ATOM 635 C CA . LEU A 1 80 ? -18.882 13.682 23.398 1.00 92.88 80 LEU A CA 1
ATOM 636 C C . LEU A 1 80 ? -19.898 14.749 23.826 1.00 92.88 80 LEU A C 1
ATOM 638 O O . LEU A 1 80 ? -19.510 15.873 24.143 1.00 92.88 80 LEU A O 1
ATOM 642 N N . ASP A 1 81 ? -21.183 14.405 23.863 1.00 93.81 81 ASP A N 1
ATOM 643 C CA . ASP A 1 81 ? -22.241 15.325 24.281 1.00 93.81 81 ASP A CA 1
ATOM 644 C C . ASP A 1 81 ? -22.192 15.600 25.789 1.00 93.81 81 ASP A C 1
ATOM 646 O O . ASP A 1 81 ? -22.302 16.754 26.210 1.00 93.81 81 ASP A O 1
ATOM 650 N N . ALA A 1 82 ? -21.920 14.579 26.606 1.00 90.50 82 ALA A N 1
ATOM 651 C CA . ALA A 1 82 ? -21.689 14.755 28.038 1.00 90.50 82 ALA A CA 1
ATOM 652 C C . ALA A 1 82 ? -20.476 15.664 28.320 1.00 90.50 82 ALA A C 1
ATOM 654 O O . ALA A 1 82 ? -20.574 16.580 29.136 1.00 90.50 82 ALA A O 1
ATOM 655 N N . GLU A 1 83 ? -19.362 15.464 27.604 1.00 90.31 83 GLU A N 1
ATOM 656 C CA . GLU A 1 83 ? -18.151 16.294 27.716 1.00 90.31 83 GLU A CA 1
ATOM 657 C C . GLU A 1 83 ? -18.385 17.748 27.265 1.00 90.31 83 GLU A C 1
ATOM 659 O O . GLU A 1 83 ? -17.827 18.690 27.836 1.00 90.31 83 GLU A O 1
ATOM 664 N N . ARG A 1 84 ? -19.212 17.961 26.234 1.00 89.88 84 ARG A N 1
ATOM 665 C CA . ARG A 1 84 ? -19.614 19.305 25.790 1.00 89.88 84 ARG A CA 1
ATOM 666 C C . ARG A 1 84 ? -20.472 20.004 26.837 1.00 89.88 84 ARG A C 1
ATOM 668 O O . ARG A 1 84 ? -20.199 21.163 27.150 1.00 89.88 84 ARG A O 1
ATOM 675 N N . ASN A 1 85 ? -21.454 19.304 27.398 1.00 85.81 85 ASN A N 1
ATOM 676 C CA . ASN A 1 85 ? -22.328 19.849 28.434 1.00 85.81 85 ASN A CA 1
ATOM 677 C C . ASN A 1 85 ? -21.556 20.174 29.718 1.00 85.81 85 ASN A C 1
ATOM 679 O O . ASN A 1 85 ? -21.787 21.225 30.309 1.00 85.81 85 ASN A O 1
ATOM 683 N N . SER A 1 86 ? -20.587 19.343 30.120 1.00 83.06 86 SER A N 1
ATOM 684 C CA . SER A 1 86 ? -19.760 19.623 31.301 1.00 83.06 86 SER A CA 1
ATOM 685 C C . SER A 1 86 ? -18.858 20.848 31.125 1.00 83.06 86 SER A C 1
ATOM 687 O O . SER A 1 86 ? -18.631 21.571 32.086 1.00 83.06 86 SER A O 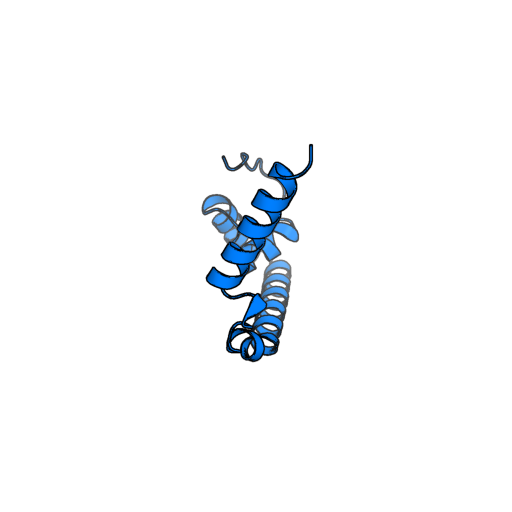1
ATOM 689 N N . ARG A 1 87 ? -18.364 21.122 29.906 1.00 79.25 87 ARG A N 1
ATOM 690 C CA . ARG A 1 87 ? -17.571 22.334 29.615 1.00 79.25 87 ARG A CA 1
ATOM 691 C C . ARG A 1 87 ? -18.414 23.607 29.585 1.00 79.25 87 ARG A C 1
ATOM 693 O O . ARG A 1 87 ? -17.905 24.662 29.932 1.00 79.25 87 ARG A O 1
ATOM 700 N N . GLN A 1 88 ? -19.675 23.515 29.165 1.00 72.19 88 GLN A N 1
ATOM 701 C CA . GLN A 1 88 ? -20.602 24.654 29.163 1.00 72.19 88 GLN A CA 1
ATOM 702 C C . GLN A 1 88 ? -21.161 24.961 30.561 1.00 72.19 88 GLN A C 1
ATOM 704 O O . GLN A 1 88 ? -21.612 26.075 30.801 1.00 72.19 88 GLN A O 1
ATOM 709 N N . ALA A 1 89 ? -21.124 23.991 31.480 1.00 69.06 89 ALA A N 1
ATOM 710 C CA . ALA A 1 89 ? -21.627 24.123 32.847 1.00 69.06 89 ALA A CA 1
ATOM 711 C C . ALA A 1 89 ? -20.583 24.618 33.873 1.00 69.06 89 ALA A C 1
ATOM 713 O O . ALA A 1 89 ? -20.928 24.769 35.044 1.00 69.06 89 ALA A O 1
ATOM 714 N N . SER A 1 90 ? -19.332 24.873 33.468 1.00 55.44 90 SER A N 1
ATOM 715 C CA . SER A 1 90 ? -18.315 25.496 34.331 1.00 55.44 90 SER A CA 1
ATOM 716 C C . SER A 1 90 ? -18.283 27.022 34.126 1.00 55.44 90 SER 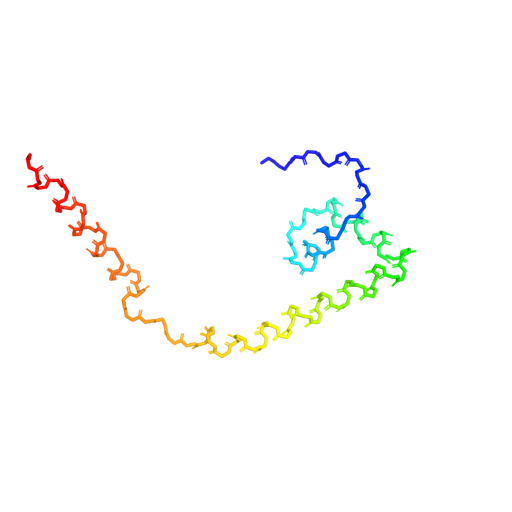A C 1
ATOM 718 O O . SER A 1 90 ? -17.959 27.443 33.014 1.00 55.44 90 SER A O 1
ATOM 720 N N . PRO A 1 91 ? -18.620 27.828 35.155 1.00 56.50 91 PRO A N 1
ATOM 721 C CA . PRO A 1 91 ? -18.537 29.293 35.134 1.00 56.50 91 PRO A CA 1
ATOM 722 C C . PRO A 1 91 ? -17.111 29.833 35.301 1.00 56.50 91 PRO A C 1
ATOM 724 O O . PRO A 1 91 ? -16.270 29.136 35.917 1.00 56.50 91 PRO A O 1
#

Sequence (91 aa):
MSKPHMPDPISEQDLHAFVDQALDAERRREVQAYVDRHPEAAARLAQIASQRQALRSALAPIADEPIPERLRLHHIQARLDAERNSRQASP